Protein AF-A0AAV5SAV6-F1 (afdb_monomer_lite)

InterPro domains:
  IPR006973 Pre-mRNA-splicing factor Cwf15/Cwc15 [PF04889] (4-136)
  IPR006973 Pre-mRNA-splicing factor Cwf15/Cwc15 [PTHR12718] (4-136)

Foldseek 3Di:
DDDDDPPDDDDPDDDDDQPDAPHDDPVPHDPDDDPVNPDDPPDDDDQDPPSDHVVNVVPDPVVVVVVVVVVVVVVVVCVVPVPDDDDDDPDDPPPCPDPDDPPDDDDPPPDPPPVDPPVVVVVVVVVVVVVVVVVD

Organism: NCBI:txid358040

pLDDT: mean 78.61, std 16.63, range [46.56, 96.88]

Radius of gyration: 32.46 Å; chains: 1; bounding box: 74×46×87 Å

Secondary structure (DSSP, 8-state):
-PPPP------SSPPPSSSSTTSS-GGG--S---GGGS----SPPPPPTTS--HHHHHTS-HHHHHHHHHHHHHHHHHHHHTT-------------TT---TT-----------S--HHHHHHHHHHHHHHHHH--

Structure (mmCIF, N/CA/C/O backbone):
data_AF-A0AAV5SAV6-F1
#
_entry.id   AF-A0AAV5SAV6-F1
#
loop_
_atom_site.group_PDB
_atom_site.id
_atom_site.type_symbol
_atom_site.label_atom_id
_atom_site.label_alt_id
_atom_site.label_comp_id
_atom_site.label_asym_id
_atom_site.label_entity_id
_atom_site.label_seq_id
_atom_site.pdbx_PDB_ins_code
_atom_site.Cartn_x
_atom_site.Cartn_y
_atom_site.Cartn_z
_atom_site.occupancy
_atom_site.B_iso_or_equiv
_atom_site.auth_seq_id
_atom_site.auth_comp_id
_atom_site.auth_asym_id
_atom_site.auth_atom_id
_atom_site.pdbx_PDB_model_num
ATOM 1 N N . PHE A 1 1 ? 52.894 18.637 -11.062 1.00 53.47 1 PHE A N 1
ATOM 2 C CA . PHE A 1 1 ? 51.685 18.729 -10.219 1.00 53.47 1 PHE A CA 1
ATOM 3 C C . PHE A 1 1 ? 50.628 17.777 -10.753 1.00 53.47 1 PHE A C 1
ATOM 5 O O . PHE A 1 1 ? 50.166 17.963 -11.873 1.00 53.47 1 PHE A O 1
ATOM 12 N N . GLN A 1 2 ? 50.306 16.720 -10.007 1.00 66.44 2 GLN A N 1
ATOM 13 C CA . GLN A 1 2 ? 49.267 15.761 -10.385 1.00 66.44 2 GLN A CA 1
ATOM 14 C C . GLN A 1 2 ? 47.892 16.401 -10.143 1.00 66.44 2 GLN A C 1
ATOM 16 O O . GLN A 1 2 ? 47.602 16.872 -9.047 1.00 66.44 2 GLN A O 1
ATOM 21 N N . LYS A 1 3 ? 47.080 16.498 -11.196 1.00 73.00 3 LYS A N 1
ATOM 22 C CA . LYS A 1 3 ? 45.763 17.147 -11.179 1.00 73.00 3 LYS A CA 1
ATOM 23 C C . LYS A 1 3 ? 44.781 16.254 -10.402 1.00 73.00 3 LYS A C 1
ATOM 25 O O . LYS A 1 3 ? 44.666 15.075 -10.727 1.00 73.00 3 LYS A O 1
ATOM 30 N N . MET A 1 4 ? 44.095 16.786 -9.386 1.00 82.12 4 MET A N 1
ATOM 31 C CA . MET A 1 4 ? 43.055 16.044 -8.650 1.00 82.12 4 MET A CA 1
ATOM 32 C C . MET A 1 4 ? 41.930 15.599 -9.603 1.00 82.12 4 MET A C 1
ATOM 34 O O . MET A 1 4 ? 41.513 16.369 -10.470 1.00 82.12 4 MET A O 1
ATOM 38 N N . THR A 1 5 ? 41.459 14.353 -9.472 1.00 86.19 5 THR A N 1
ATOM 39 C CA . THR A 1 5 ? 40.448 13.763 -10.369 1.00 86.19 5 THR A CA 1
ATOM 40 C C . THR A 1 5 ? 39.026 14.064 -9.884 1.00 86.19 5 THR A C 1
ATOM 42 O O . THR A 1 5 ? 38.747 14.042 -8.691 1.00 86.19 5 THR A O 1
ATOM 45 N N . THR A 1 6 ? 38.106 14.334 -10.811 1.00 88.38 6 THR A N 1
ATOM 46 C CA . THR A 1 6 ? 36.695 14.687 -10.535 1.00 88.38 6 THR A CA 1
ATOM 47 C C . THR A 1 6 ? 35.729 13.526 -10.808 1.00 88.38 6 THR A C 1
ATOM 49 O O . THR A 1 6 ? 34.545 13.727 -11.083 1.00 88.38 6 THR A O 1
ATOM 52 N N . ALA A 1 7 ? 36.241 12.292 -10.793 1.00 88.50 7 ALA A N 1
ATOM 53 C CA . ALA A 1 7 ? 35.453 11.095 -11.079 1.00 88.50 7 ALA A CA 1
ATOM 54 C C . ALA A 1 7 ? 34.410 10.811 -9.984 1.00 88.50 7 ALA A C 1
ATOM 56 O O . ALA A 1 7 ? 33.289 10.415 -10.297 1.00 88.50 7 ALA A O 1
ATOM 57 N N . HIS A 1 8 ? 34.755 11.074 -8.719 1.00 91.88 8 HIS A N 1
ATOM 58 C CA . HIS A 1 8 ? 33.818 11.009 -7.601 1.00 91.88 8 HIS A CA 1
ATOM 59 C C . HIS A 1 8 ? 32.917 12.242 -7.635 1.00 91.88 8 HIS A C 1
ATOM 61 O O . HIS A 1 8 ? 33.371 13.365 -7.415 1.00 91.88 8 HIS A O 1
ATOM 67 N N . ARG A 1 9 ? 31.641 12.032 -7.951 1.00 92.12 9 ARG A N 1
ATOM 68 C CA . ARG A 1 9 ? 30.629 13.086 -8.045 1.00 92.12 9 ARG A CA 1
ATOM 69 C C . ARG A 1 9 ? 29.339 12.635 -7.351 1.00 92.12 9 ARG A C 1
ATOM 71 O O . ARG A 1 9 ? 29.023 11.447 -7.417 1.00 92.12 9 ARG A O 1
ATOM 78 N N . PRO A 1 10 ? 28.594 13.550 -6.708 1.00 94.50 10 PRO A N 1
ATOM 79 C CA . PRO A 1 10 ? 27.305 13.220 -6.111 1.00 94.50 10 PRO A CA 1
ATOM 80 C C . PRO A 1 10 ? 26.265 12.867 -7.186 1.00 94.50 10 PRO A C 1
ATOM 82 O O . PRO A 1 10 ? 26.331 13.340 -8.326 1.00 94.50 10 PRO A O 1
ATOM 85 N N . THR A 1 11 ? 25.284 12.045 -6.820 1.00 94.50 11 THR A N 1
ATOM 86 C CA . THR A 1 11 ? 24.130 11.710 -7.661 1.00 94.50 11 THR A CA 1
ATOM 87 C C . THR A 1 11 ? 23.006 12.721 -7.423 1.00 94.50 11 THR A C 1
ATOM 89 O O . THR A 1 11 ? 22.314 12.679 -6.415 1.00 94.50 11 THR A O 1
ATOM 92 N N . PHE A 1 12 ? 22.809 13.654 -8.357 1.00 94.88 12 PHE A N 1
ATOM 93 C CA . PHE A 1 12 ? 21.717 14.638 -8.260 1.00 94.88 12 PHE A CA 1
ATOM 94 C C . PHE A 1 12 ? 20.370 14.103 -8.756 1.00 94.88 12 PHE A C 1
ATOM 96 O O . PHE A 1 12 ? 19.324 14.548 -8.300 1.00 94.88 12 PHE A O 1
ATOM 103 N N . ASN A 1 13 ? 20.397 13.143 -9.685 1.00 95.69 13 ASN A N 1
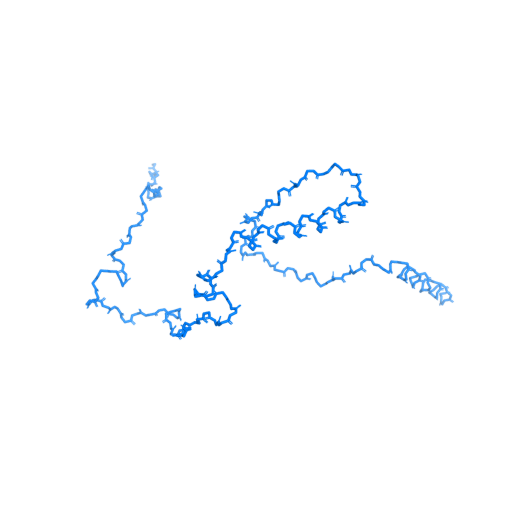ATOM 104 C CA . ASN A 1 13 ? 19.209 12.481 -10.214 1.00 95.69 13 ASN A CA 1
ATOM 105 C C . ASN A 1 13 ? 19.324 10.968 -9.973 1.00 95.69 13 ASN A C 1
ATOM 107 O O . ASN A 1 13 ? 20.364 10.395 -10.318 1.00 95.69 13 ASN A O 1
ATOM 111 N N . PRO A 1 14 ? 18.294 10.310 -9.413 1.00 95.44 14 PRO A N 1
ATOM 112 C CA . PRO A 1 14 ? 18.301 8.864 -9.226 1.00 95.44 14 PRO A CA 1
ATOM 113 C C . PRO A 1 14 ? 18.135 8.128 -10.563 1.00 95.44 14 PRO A C 1
ATOM 115 O O . PRO A 1 14 ? 17.642 8.684 -11.548 1.00 95.44 14 PRO A O 1
ATOM 118 N N . ALA A 1 15 ? 18.510 6.849 -10.591 1.00 93.69 15 ALA A N 1
ATOM 119 C CA . ALA A 1 15 ? 18.206 5.976 -11.719 1.00 93.69 15 ALA A CA 1
ATOM 120 C C . ALA A 1 15 ? 16.685 5.787 -11.860 1.00 93.69 15 ALA A C 1
ATOM 122 O O . ALA A 1 15 ? 15.970 5.649 -10.867 1.00 93.69 15 ALA A O 1
ATOM 123 N N . ARG A 1 16 ? 16.189 5.783 -13.100 1.00 92.88 16 ARG A N 1
ATOM 124 C CA . ARG A 1 16 ? 14.778 5.524 -13.417 1.00 92.88 16 ARG A CA 1
ATOM 125 C C . ARG A 1 16 ? 14.595 4.061 -13.816 1.00 92.88 16 ARG A C 1
ATOM 127 O O . ARG A 1 16 ? 15.401 3.549 -14.587 1.00 92.88 16 ARG A O 1
ATOM 134 N N . GLY A 1 17 ? 13.533 3.427 -13.322 1.00 92.31 17 GLY A N 1
ATOM 135 C CA . GLY A 1 17 ? 13.088 2.117 -13.808 1.00 92.31 17 GLY A CA 1
ATOM 136 C C . GLY A 1 17 ? 12.463 2.207 -15.206 1.00 92.31 17 GLY A C 1
ATOM 137 O O . GLY A 1 17 ? 12.090 3.293 -15.659 1.00 92.31 17 GLY A O 1
ATOM 138 N N . GLY A 1 18 ? 12.349 1.069 -15.885 1.00 88.38 18 GLY A N 1
ATOM 139 C CA . GLY A 1 18 ? 11.729 0.913 -17.206 1.00 88.38 18 GLY A CA 1
ATOM 140 C C . GLY A 1 18 ? 12.657 0.368 -18.299 1.00 88.38 18 GLY A C 1
ATOM 141 O O . GLY A 1 18 ? 12.186 0.086 -19.397 1.00 88.38 18 GLY A O 1
ATOM 142 N N . SER A 1 19 ? 13.956 0.229 -18.026 1.00 84.50 19 SER A N 1
ATOM 143 C CA . SER A 1 19 ? 14.961 -0.281 -18.977 1.00 84.50 19 SER A CA 1
ATOM 144 C C . SER A 1 19 ? 15.735 -1.498 -18.459 1.00 84.50 19 SER A C 1
ATOM 146 O O . SER A 1 19 ? 16.652 -1.979 -19.131 1.00 84.50 19 SER A O 1
ATOM 148 N N . GLY A 1 20 ? 15.398 -1.979 -17.259 1.00 83.50 20 GLY A N 1
ATOM 149 C CA . GLY A 1 20 ? 16.032 -3.121 -16.619 1.00 83.50 20 GLY A CA 1
ATOM 150 C C . GLY A 1 20 ? 15.512 -4.478 -17.097 1.00 83.50 20 GLY A C 1
ATOM 151 O O . GLY A 1 20 ? 14.700 -4.608 -18.013 1.00 83.50 20 GLY A O 1
ATOM 152 N N . ARG A 1 21 ? 16.000 -5.536 -16.441 1.00 77.62 21 ARG A N 1
ATOM 153 C CA . ARG A 1 21 ? 15.507 -6.903 -16.655 1.00 77.62 21 ARG A CA 1
ATOM 154 C C . ARG A 1 21 ? 14.032 -6.977 -16.269 1.00 77.62 21 ARG A C 1
ATOM 156 O O . ARG A 1 21 ? 13.668 -6.483 -15.211 1.00 77.62 21 ARG A O 1
ATOM 163 N N . ALA A 1 22 ? 13.229 -7.635 -17.104 1.00 77.56 22 ALA A N 1
ATOM 164 C CA . ALA A 1 22 ? 11.776 -7.757 -16.941 1.00 77.56 22 ALA A CA 1
ATOM 165 C C . ALA A 1 22 ? 10.995 -6.425 -16.996 1.00 77.56 22 ALA A C 1
ATOM 167 O O . ALA A 1 22 ? 9.811 -6.398 -16.668 1.00 77.56 22 ALA A O 1
ATOM 168 N N . GLU A 1 23 ? 11.619 -5.341 -17.467 1.00 83.44 23 GLU A N 1
ATOM 169 C CA . GLU A 1 23 ? 10.969 -4.049 -17.681 1.00 83.44 23 GLU A CA 1
ATOM 170 C C . GLU A 1 23 ? 10.894 -3.750 -19.190 1.00 83.44 23 GLU A C 1
ATOM 172 O O . GLU A 1 23 ? 11.893 -3.809 -19.906 1.00 83.44 23 GLU A O 1
ATOM 177 N N . GLY A 1 24 ? 9.694 -3.452 -19.696 1.00 80.62 24 GLY A N 1
ATOM 178 C CA . GLY A 1 24 ? 9.466 -3.104 -21.102 1.00 80.62 24 GLY A CA 1
ATOM 179 C C . GLY A 1 24 ? 9.159 -4.304 -22.004 1.00 80.62 24 GLY A C 1
ATOM 180 O O . GLY A 1 24 ? 7.996 -4.662 -22.178 1.00 80.62 24 GLY A O 1
ATOM 181 N N . ASP A 1 25 ? 10.183 -4.887 -22.629 1.00 78.75 25 ASP A N 1
ATOM 182 C CA . ASP A 1 25 ? 10.023 -5.879 -23.702 1.00 78.75 25 ASP A CA 1
ATOM 183 C C . ASP A 1 25 ? 10.099 -7.324 -23.181 1.00 78.75 25 ASP A C 1
ATOM 185 O O . ASP A 1 25 ? 11.179 -7.866 -22.930 1.00 78.75 25 ASP A O 1
ATOM 189 N N . LEU A 1 26 ? 8.935 -7.973 -23.076 1.00 68.88 26 LEU A N 1
ATOM 190 C CA . LEU A 1 26 ? 8.822 -9.393 -22.726 1.00 68.88 26 LEU A CA 1
ATOM 191 C C . LEU A 1 26 ? 9.417 -10.329 -23.794 1.00 68.88 26 LEU A C 1
ATOM 193 O O . LEU A 1 26 ? 9.588 -11.512 -23.526 1.00 68.88 26 LEU A O 1
ATOM 197 N N . SER A 1 27 ? 9.752 -9.846 -24.994 1.00 68.88 27 SER A N 1
ATOM 198 C CA . SER A 1 27 ? 10.357 -10.678 -26.041 1.00 68.88 27 SER A CA 1
ATOM 199 C C . SER A 1 27 ? 11.848 -10.954 -25.811 1.00 68.88 27 SER A C 1
ATOM 201 O O . SER A 1 27 ? 12.401 -11.857 -26.441 1.00 68.88 27 SER A O 1
ATOM 203 N N . LYS A 1 28 ? 12.514 -10.205 -24.922 1.00 72.94 28 LYS A N 1
ATOM 204 C CA . LYS A 1 28 ? 13.946 -10.355 -24.596 1.00 72.94 28 LYS A CA 1
ATOM 205 C C . LYS A 1 28 ? 14.139 -10.938 -23.196 1.00 72.94 28 LYS A C 1
ATOM 207 O O . LYS A 1 28 ? 14.933 -10.438 -22.399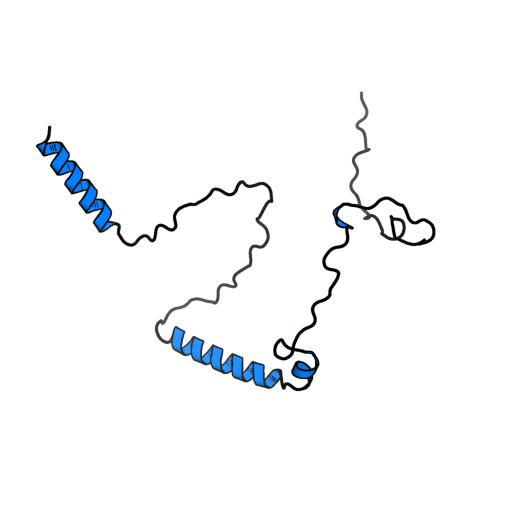 1.00 72.94 28 LYS A O 1
ATOM 212 N N . LEU A 1 29 ? 13.386 -11.989 -22.881 1.00 76.44 29 LEU A N 1
ATOM 213 C CA . LEU A 1 29 ? 13.489 -12.678 -21.597 1.00 76.44 29 LEU A CA 1
ATOM 214 C C . LEU A 1 29 ? 14.852 -13.374 -21.473 1.00 76.44 29 LEU A C 1
ATOM 216 O O . LEU A 1 29 ? 15.207 -14.248 -22.261 1.00 76.44 29 LEU A O 1
ATOM 220 N N . SER A 1 30 ? 15.622 -12.970 -20.464 1.00 82.75 30 SER A N 1
ATOM 221 C CA . SER A 1 30 ? 16.861 -13.644 -20.073 1.00 82.75 30 SER A CA 1
ATOM 222 C C . SER A 1 30 ? 16.548 -14.985 -19.404 1.00 82.75 30 SER A C 1
ATOM 224 O O . SER A 1 30 ? 15.582 -15.092 -18.656 1.00 82.75 30 SER A O 1
ATOM 226 N N . GLN A 1 31 ? 17.402 -15.989 -19.612 1.00 87.75 31 GLN A N 1
ATOM 227 C CA . GLN A 1 31 ? 17.336 -17.273 -18.895 1.00 87.75 31 GLN A CA 1
ATOM 228 C C . GLN A 1 31 ? 17.949 -17.209 -17.485 1.00 87.75 31 GLN A C 1
ATOM 230 O O . GLN A 1 31 ? 17.954 -18.198 -16.760 1.00 87.75 31 GLN A O 1
ATOM 235 N N . GLN A 1 32 ? 18.503 -16.061 -17.092 1.00 90.44 32 GLN A N 1
ATOM 236 C CA . GLN A 1 32 ? 19.118 -15.879 -15.781 1.00 90.44 32 GLN A CA 1
ATOM 237 C C . GLN A 1 32 ? 18.046 -15.639 -14.712 1.00 90.44 32 GLN A C 1
ATOM 239 O O . GLN A 1 32 ? 17.314 -14.654 -14.799 1.00 90.44 32 GLN A O 1
ATOM 244 N N . TYR A 1 33 ? 18.013 -16.488 -13.686 1.00 91.44 33 TYR A N 1
ATOM 245 C CA . TYR A 1 33 ? 17.158 -16.347 -12.505 1.00 91.44 33 TYR A CA 1
ATOM 246 C C . TYR A 1 33 ? 17.996 -16.384 -11.222 1.00 91.44 33 TYR A C 1
ATOM 248 O O . TYR A 1 33 ? 19.053 -17.021 -11.173 1.00 91.44 33 TYR A O 1
ATOM 256 N N . SER A 1 34 ? 17.544 -15.677 -10.187 1.00 94.00 34 SER A N 1
ATOM 257 C CA . SER A 1 34 ? 18.155 -15.709 -8.856 1.00 94.00 34 SER A CA 1
ATOM 258 C C . SER A 1 34 ? 17.626 -16.887 -8.036 1.00 94.00 34 SER A C 1
ATOM 260 O O . SER A 1 34 ? 16.516 -17.367 -8.261 1.00 94.00 34 SER A O 1
ATOM 262 N N . SER A 1 35 ? 18.364 -17.310 -7.007 1.00 95.75 35 SER A N 1
ATOM 263 C CA . SER A 1 35 ? 17.853 -18.271 -6.017 1.00 95.75 35 SER A CA 1
ATOM 264 C C . SER A 1 35 ? 16.581 -17.769 -5.319 1.00 95.75 35 SER A C 1
ATOM 266 O O . SER A 1 35 ? 15.736 -18.575 -4.940 1.00 95.75 35 SER A O 1
ATOM 268 N N . LYS A 1 36 ? 16.415 -16.443 -5.201 1.00 95.31 36 LYS A N 1
ATOM 269 C CA . LYS A 1 36 ? 15.214 -15.798 -4.642 1.00 95.31 36 LYS A CA 1
ATOM 270 C C . LYS A 1 36 ? 13.998 -15.850 -5.573 1.00 95.31 36 LYS A C 1
ATOM 272 O O . LYS A 1 36 ? 12.879 -15.775 -5.080 1.00 95.31 36 LYS A O 1
ATOM 277 N N . ASP A 1 37 ? 14.215 -16.009 -6.879 1.00 92.75 37 ASP A N 1
ATOM 278 C CA . ASP A 1 37 ? 13.139 -16.114 -7.877 1.00 92.75 37 ASP A CA 1
ATOM 279 C C . ASP A 1 37 ? 12.611 -17.551 -7.995 1.00 92.75 37 ASP A C 1
ATOM 281 O O . ASP A 1 37 ? 11.671 -17.825 -8.746 1.00 92.75 37 ASP A O 1
ATOM 285 N N . MET A 1 38 ? 13.212 -18.492 -7.256 1.00 94.56 38 MET A N 1
ATOM 286 C CA . MET A 1 38 ? 12.730 -19.861 -7.211 1.00 94.56 38 MET A CA 1
ATOM 287 C C . MET A 1 38 ? 11.314 -19.906 -6.631 1.00 94.56 38 MET A C 1
ATOM 289 O O . MET A 1 38 ? 10.990 -19.151 -5.711 1.00 94.56 38 MET A O 1
ATOM 293 N N . PRO A 1 39 ? 10.447 -20.803 -7.128 1.00 96.75 39 PRO A N 1
ATOM 294 C CA . PRO A 1 39 ? 9.045 -20.747 -6.760 1.00 96.75 39 PRO A CA 1
ATOM 295 C C . PRO A 1 39 ? 8.812 -20.984 -5.260 1.00 96.75 39 PRO A C 1
ATOM 297 O O . PRO A 1 39 ? 8.987 -22.097 -4.766 1.00 96.75 39 PRO A O 1
ATOM 300 N N . SER A 1 40 ? 8.342 -19.950 -4.562 1.00 96.69 40 SER A N 1
ATOM 301 C CA . SER A 1 40 ? 8.000 -19.968 -3.137 1.00 96.69 40 SER A CA 1
ATOM 302 C C . SER A 1 40 ? 6.646 -19.292 -2.899 1.00 96.69 40 SER A C 1
ATOM 304 O O . SER A 1 40 ? 6.230 -18.447 -3.686 1.00 96.69 40 SER A O 1
ATOM 306 N N . HIS A 1 41 ? 5.928 -19.701 -1.846 1.00 96.56 41 HIS A N 1
ATOM 307 C CA . HIS A 1 41 ? 4.607 -19.169 -1.470 1.00 96.56 41 HIS A CA 1
ATOM 308 C C . HIS A 1 41 ? 3.604 -19.040 -2.635 1.00 96.56 41 HIS A C 1
ATOM 310 O O . HIS A 1 41 ? 2.960 -18.013 -2.825 1.00 96.56 41 HIS A O 1
ATOM 316 N N . LYS A 1 42 ? 3.422 -20.125 -3.396 1.00 96.62 42 LYS A N 1
ATOM 317 C CA . LYS A 1 42 ? 2.516 -20.177 -4.563 1.00 96.62 42 LYS A CA 1
ATOM 318 C C . LYS A 1 42 ? 1.028 -20.016 -4.227 1.00 96.62 42 LYS A C 1
ATOM 320 O O . LYS A 1 42 ? 0.212 -19.857 -5.127 1.00 96.62 42 LYS A O 1
ATOM 325 N N . THR A 1 43 ? 0.662 -20.117 -2.952 1.00 96.88 43 THR A N 1
ATOM 326 C CA . THR A 1 43 ? -0.727 -20.107 -2.486 1.00 96.88 43 THR A CA 1
ATOM 327 C C . THR A 1 43 ? -1.003 -18.855 -1.669 1.00 96.88 43 THR A C 1
ATOM 329 O O . THR A 1 43 ? -0.437 -18.674 -0.588 1.00 96.88 43 THR A O 1
ATOM 332 N N . LEU A 1 44 ? -1.918 -18.017 -2.153 1.00 96.62 44 LEU A N 1
ATOM 333 C CA . LEU A 1 44 ? -2.408 -16.872 -1.395 1.00 96.62 44 LEU A CA 1
ATOM 334 C C . LEU A 1 44 ? -3.391 -17.342 -0.318 1.00 96.62 44 LEU A C 1
ATOM 336 O O . LEU A 1 44 ? -4.328 -18.090 -0.592 1.00 96.62 44 LEU A O 1
ATOM 340 N N . LYS A 1 45 ? -3.177 -16.893 0.920 1.00 96.75 45 LYS A N 1
ATOM 341 C CA . LYS A 1 45 ? -4.108 -17.134 2.025 1.00 96.75 45 LYS A CA 1
ATOM 342 C C . LYS A 1 45 ? -5.220 -16.094 1.978 1.00 96.75 45 LYS A C 1
ATOM 344 O O . LYS A 1 45 ? -4.948 -14.896 1.966 1.00 96.75 45 LYS A O 1
ATOM 349 N N . TYR A 1 46 ? -6.461 -16.557 2.032 1.00 96.12 46 TYR A N 1
ATOM 350 C CA . TYR A 1 46 ? -7.630 -15.692 2.148 1.00 96.12 46 TYR A CA 1
ATOM 351 C C . TYR A 1 46 ? -8.114 -15.640 3.592 1.00 96.12 46 TYR A C 1
ATOM 353 O O . TYR A 1 46 ? -8.025 -16.632 4.325 1.00 96.12 46 TYR A O 1
ATOM 361 N N . ARG A 1 47 ? -8.648 -14.480 3.990 1.00 96.00 47 ARG A N 1
ATOM 362 C CA . ARG A 1 47 ? -9.297 -14.313 5.294 1.00 96.00 47 ARG A CA 1
ATOM 363 C C . ARG A 1 47 ? -10.478 -15.274 5.385 1.00 96.00 47 ARG A C 1
ATOM 365 O O . ARG A 1 47 ? -11.347 -15.253 4.518 1.00 96.00 47 ARG A O 1
ATOM 372 N N .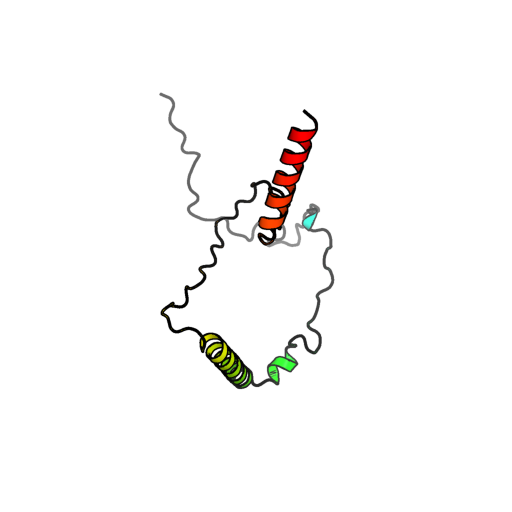 GLN A 1 48 ? -10.493 -16.098 6.425 1.00 95.12 48 GLN A N 1
ATOM 373 C CA . GLN A 1 48 ? -11.628 -16.965 6.740 1.00 95.12 48 GLN A CA 1
ATOM 374 C C . GLN A 1 48 ? -12.687 -16.193 7.524 1.00 95.12 48 GLN A C 1
ATOM 376 O O . GLN A 1 48 ? -12.410 -15.122 8.071 1.00 95.12 48 GLN A O 1
ATOM 381 N N . THR A 1 49 ? -13.893 -16.749 7.608 1.00 94.06 49 THR A N 1
ATOM 382 C CA . THR A 1 49 ? -14.956 -16.203 8.457 1.00 94.06 49 THR A CA 1
ATOM 383 C C . THR A 1 49 ? -14.462 -16.021 9.895 1.00 94.06 49 THR A C 1
ATOM 385 O O . THR A 1 49 ? -13.800 -16.906 10.437 1.00 94.06 49 THR A O 1
ATOM 388 N N . GLY A 1 50 ? -14.738 -14.869 10.502 1.00 92.12 50 GLY A N 1
ATOM 389 C CA . GLY A 1 50 ? -14.242 -14.483 11.827 1.00 92.12 50 GLY A CA 1
ATOM 390 C C . GLY A 1 50 ? -12.858 -13.820 11.835 1.00 92.12 50 GLY A C 1
ATOM 391 O O . GLY A 1 50 ? -12.463 -13.263 12.855 1.00 92.12 50 GLY A O 1
ATOM 392 N N . GLN A 1 51 ? -12.128 -13.798 10.712 1.00 95.12 51 GLN A N 1
ATOM 393 C CA . GLN A 1 51 ? -10.843 -13.083 10.574 1.00 95.12 51 GLN A CA 1
ATOM 394 C C . GLN A 1 51 ? -11.005 -11.657 10.016 1.00 95.12 51 GLN A C 1
ATOM 396 O O . GLN A 1 51 ? -10.036 -11.053 9.532 1.00 95.12 51 GLN A O 1
ATOM 401 N N . GLY A 1 52 ? -12.233 -11.129 10.034 1.00 91.94 52 GLY A N 1
ATOM 402 C CA . GLY A 1 52 ? -12.568 -9.835 9.449 1.00 91.94 52 GLY A CA 1
ATOM 403 C C . GLY A 1 52 ? -12.624 -9.909 7.929 1.00 91.94 52 GLY A C 1
ATOM 404 O O . GLY A 1 52 ? -11.901 -9.188 7.239 1.00 91.94 52 GLY A O 1
ATOM 405 N N . THR A 1 53 ? -13.458 -10.806 7.401 1.00 95.31 53 THR A N 1
ATOM 406 C CA . THR A 1 53 ? -13.734 -10.843 5.958 1.00 95.31 53 THR A CA 1
ATOM 407 C C . THR A 1 53 ? -14.391 -9.535 5.508 1.00 95.31 53 THR A C 1
ATOM 409 O O . THR A 1 53 ? -15.013 -8.824 6.302 1.00 95.31 53 THR A O 1
ATOM 412 N N . GLY A 1 54 ? -14.264 -9.198 4.220 1.00 94.06 54 GLY A N 1
ATOM 413 C CA . GLY A 1 54 ? -14.867 -7.977 3.675 1.00 94.06 54 GLY A CA 1
ATOM 414 C C . G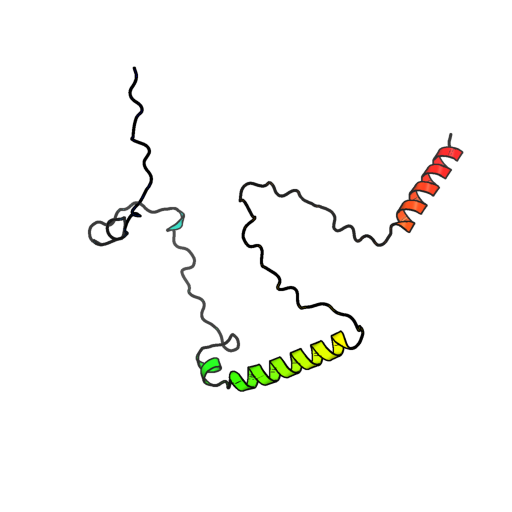LY A 1 54 ? -16.378 -7.906 3.922 1.00 94.06 54 GLY A C 1
ATOM 415 O O . GLY A 1 54 ? -16.901 -6.843 4.244 1.00 94.06 54 GLY A O 1
ATOM 416 N N . ASP A 1 55 ? -17.070 -9.042 3.867 1.00 92.00 55 ASP A N 1
ATOM 417 C CA . ASP A 1 55 ? -18.521 -9.108 4.062 1.00 92.00 55 ASP A CA 1
ATOM 418 C C . ASP A 1 55 ? -18.941 -8.995 5.533 1.00 92.00 55 ASP A C 1
ATOM 420 O O . ASP A 1 55 ? -20.014 -8.480 5.843 1.00 92.00 55 ASP A O 1
ATOM 424 N N . GLU A 1 56 ? -18.104 -9.438 6.471 1.00 92.69 56 GLU A N 1
ATOM 425 C CA . GLU A 1 56 ? -18.303 -9.161 7.899 1.00 92.69 56 GLU A CA 1
ATOM 426 C C . GLU A 1 56 ? -18.076 -7.689 8.224 1.00 92.69 56 GLU A C 1
ATOM 428 O O . GLU A 1 56 ? -18.799 -7.127 9.038 1.00 92.69 56 GLU A O 1
ATOM 433 N N . LEU A 1 57 ? -17.078 -7.056 7.609 1.00 91.56 57 LEU A N 1
ATOM 434 C CA . LEU A 1 57 ? -16.814 -5.630 7.804 1.00 91.56 57 LEU A CA 1
ATOM 435 C C . LEU A 1 57 ? -17.944 -4.767 7.237 1.00 91.56 57 LEU A C 1
ATOM 437 O O . LEU A 1 57 ? -18.378 -3.834 7.901 1.00 91.56 57 LEU A O 1
ATOM 441 N N . ARG A 1 58 ? -18.470 -5.112 6.056 1.00 93.25 58 ARG A N 1
ATOM 442 C CA . ARG A 1 58 ? -19.594 -4.398 5.422 1.00 93.25 58 ARG A CA 1
ATOM 443 C C . ARG A 1 58 ? -20.879 -4.417 6.246 1.00 93.25 58 ARG A C 1
ATOM 445 O O . ARG A 1 58 ? -21.668 -3.488 6.145 1.00 93.25 58 ARG A O 1
ATOM 452 N N . ARG A 1 59 ? -21.105 -5.479 7.022 1.00 92.88 59 ARG A N 1
ATOM 453 C CA . ARG A 1 59 ? -22.309 -5.648 7.852 1.00 92.88 59 ARG A CA 1
ATOM 454 C C . ARG A 1 59 ? -22.186 -5.029 9.247 1.00 92.88 59 ARG A C 1
ATOM 456 O O . ARG A 1 59 ? -23.176 -5.015 9.969 1.00 92.88 59 ARG A O 1
ATOM 463 N N . ARG A 1 60 ? -20.994 -4.576 9.654 1.00 92.31 60 ARG A N 1
ATOM 464 C CA . ARG A 1 60 ? -20.730 -4.078 11.011 1.00 92.31 60 ARG A CA 1
ATOM 465 C C . ARG A 1 60 ? -20.766 -2.557 11.092 1.00 92.31 60 ARG A C 1
ATOM 467 O O . ARG A 1 60 ? -20.122 -1.868 10.307 1.00 92.31 60 ARG A O 1
ATOM 474 N N . ASP A 1 61 ? -21.403 -2.053 12.145 1.00 93.94 61 ASP A N 1
ATOM 475 C CA . ASP A 1 61 ? -21.380 -0.636 12.512 1.00 93.94 61 ASP A CA 1
ATOM 476 C C . ASP A 1 61 ? -20.105 -0.298 13.297 1.00 93.94 61 ASP A C 1
ATOM 478 O O . ASP A 1 61 ? -20.091 -0.227 14.529 1.00 93.94 61 ASP A O 1
ATOM 482 N N . LEU A 1 62 ? -19.010 -0.073 12.567 1.00 95.19 62 LEU A N 1
ATOM 483 C CA . LEU A 1 62 ? -17.677 0.135 13.149 1.00 95.19 62 LEU A CA 1
ATOM 484 C C . LEU A 1 62 ? -17.609 1.324 14.118 1.00 95.19 62 LEU A C 1
ATOM 486 O O . LEU A 1 62 ? -16.868 1.272 15.095 1.00 95.19 62 LEU A O 1
ATOM 490 N N . ARG A 1 63 ? -18.387 2.387 13.869 1.00 95.00 63 ARG A N 1
ATOM 491 C CA . ARG A 1 63 ? -18.405 3.585 14.723 1.00 95.00 63 ARG A CA 1
ATOM 492 C C . ARG A 1 63 ? -18.924 3.270 16.125 1.00 95.00 63 ARG A C 1
ATOM 494 O O . ARG A 1 63 ? -18.313 3.678 17.103 1.00 95.00 63 ARG A O 1
ATOM 501 N N . ARG A 1 64 ? -20.032 2.532 16.206 1.00 95.94 64 ARG A N 1
ATOM 502 C CA . ARG A 1 64 ? -20.646 2.155 17.480 1.00 95.94 64 ARG A CA 1
ATOM 503 C C . ARG A 1 64 ? -19.769 1.162 18.237 1.00 95.94 64 ARG A C 1
ATOM 505 O O . ARG A 1 64 ? -19.527 1.346 19.421 1.00 95.94 64 ARG A O 1
ATOM 512 N N . GLU A 1 65 ? -19.251 0.149 17.539 1.00 94.06 65 GLU A N 1
ATOM 513 C CA . GLU A 1 65 ? -18.346 -0.840 18.138 1.00 94.06 65 GLU A CA 1
ATOM 514 C C . GLU A 1 65 ? -17.089 -0.173 18.727 1.00 94.06 65 GLU A C 1
ATOM 516 O O . GLU A 1 65 ? -16.631 -0.553 19.806 1.00 94.06 65 GLU A O 1
ATOM 521 N N . LEU A 1 66 ? -16.544 0.830 18.031 1.00 95.62 66 LEU A N 1
ATOM 522 C CA . LEU A 1 66 ? -15.412 1.624 18.503 1.00 95.62 66 LEU A CA 1
ATOM 523 C C . LEU A 1 66 ? -15.777 2.414 19.761 1.00 95.62 66 LEU A C 1
ATOM 525 O O . LEU A 1 66 ? -15.056 2.312 20.748 1.00 95.62 66 LEU A O 1
ATOM 529 N N . GLU A 1 67 ? -16.887 3.150 19.753 1.00 96.19 67 GLU A N 1
ATOM 530 C CA . GLU A 1 67 ? -17.308 3.971 20.895 1.00 96.19 67 GLU A CA 1
ATOM 531 C C . GLU A 1 67 ? -17.565 3.121 22.151 1.00 96.19 67 GLU A C 1
ATOM 533 O O . GLU A 1 67 ? -17.085 3.451 23.239 1.00 96.19 67 GLU A O 1
ATOM 538 N N . ASP A 1 68 ? -18.230 1.972 21.997 1.00 95.19 68 ASP A N 1
ATOM 539 C CA . ASP A 1 68 ? -18.458 1.024 23.091 1.00 95.19 68 ASP A CA 1
ATOM 540 C C . ASP A 1 68 ? -17.125 0.476 23.637 1.00 95.19 68 ASP A C 1
ATOM 542 O O . ASP A 1 68 ? -16.903 0.437 24.853 1.00 95.19 68 ASP A O 1
ATOM 546 N N . LYS A 1 69 ? -16.190 0.096 22.754 1.00 96.06 69 LYS A N 1
ATOM 547 C CA . LYS A 1 69 ? -14.854 -0.370 23.161 1.00 96.06 69 LYS A CA 1
ATOM 548 C C . LYS A 1 69 ? -14.070 0.721 23.879 1.00 96.06 69 LYS A C 1
ATOM 550 O O . LYS A 1 69 ? -13.521 0.450 24.947 1.00 96.06 69 LYS A O 1
ATOM 555 N N . GLU A 1 70 ? -14.050 1.938 23.350 1.00 95.12 70 GLU A N 1
ATOM 556 C CA . GLU A 1 70 ? -13.379 3.079 23.973 1.00 95.12 70 GLU A CA 1
ATOM 557 C C . GLU A 1 70 ? -13.954 3.388 25.353 1.00 95.12 70 GLU A C 1
ATOM 559 O O . GLU A 1 70 ? -13.185 3.593 26.294 1.00 95.12 70 GLU A O 1
ATOM 564 N N . ARG A 1 71 ? -15.281 3.335 25.515 1.00 94.06 71 ARG A N 1
ATOM 565 C CA . ARG A 1 71 ? -15.927 3.500 26.821 1.00 94.06 71 ARG A CA 1
ATOM 566 C C . ARG A 1 71 ? -15.452 2.440 27.814 1.00 94.06 71 ARG A C 1
ATOM 568 O O . ARG A 1 71 ? -14.991 2.791 28.895 1.00 94.06 71 ARG A O 1
ATOM 575 N N . THR A 1 72 ? -15.452 1.159 27.431 1.00 93.06 72 THR A N 1
ATOM 576 C CA . THR A 1 72 ? -14.979 0.086 28.330 1.00 93.06 72 THR A CA 1
ATOM 577 C C . THR A 1 72 ? -13.490 0.196 28.670 1.00 93.06 72 THR A C 1
ATOM 579 O O . THR A 1 72 ? -13.096 -0.092 29.800 1.00 93.06 72 THR A O 1
ATOM 582 N N . VAL A 1 73 ? -12.644 0.612 27.721 1.00 94.12 73 VAL A N 1
ATOM 583 C CA . VAL A 1 73 ? -11.209 0.833 27.958 1.00 94.12 73 VAL A CA 1
ATOM 584 C C . VAL A 1 73 ? -11.001 2.028 28.884 1.00 94.12 73 VAL A C 1
ATOM 586 O O . VAL A 1 73 ? -10.182 1.950 29.799 1.00 94.12 73 VAL A O 1
ATOM 589 N N . ARG A 1 74 ? -11.764 3.109 28.695 1.00 92.00 74 ARG A N 1
ATOM 590 C CA . ARG A 1 74 ? -11.723 4.298 29.549 1.00 92.00 74 ARG A CA 1
ATOM 591 C C . ARG A 1 74 ? -12.159 3.982 30.976 1.00 92.00 74 ARG A C 1
ATOM 593 O O . ARG A 1 74 ? -11.450 4.374 31.897 1.00 92.00 74 ARG A O 1
ATOM 600 N N . ASP A 1 75 ? -13.239 3.226 31.145 1.00 89.12 75 ASP A N 1
ATOM 601 C CA . ASP A 1 75 ? -13.738 2.807 32.460 1.00 89.12 75 ASP A CA 1
ATOM 602 C C . ASP A 1 75 ? -12.723 1.895 33.172 1.00 89.12 75 ASP A C 1
ATOM 604 O O . ASP A 1 75 ? -12.411 2.091 34.349 1.00 89.12 75 ASP A O 1
ATOM 608 N N . LYS A 1 76 ? -12.122 0.938 32.447 1.00 89.69 76 LYS A N 1
ATOM 609 C CA . LYS A 1 76 ? -11.022 0.103 32.969 1.00 89.69 76 LYS A CA 1
ATOM 610 C C . LYS A 1 76 ? -9.809 0.940 33.364 1.00 89.69 76 LYS A C 1
ATOM 612 O O . LYS A 1 76 ? -9.207 0.674 34.402 1.00 89.69 76 LYS A O 1
ATOM 617 N N . LYS A 1 77 ? -9.455 1.945 32.561 1.00 87.25 77 LYS A N 1
ATOM 618 C CA . LYS A 1 77 ? -8.351 2.859 32.855 1.00 87.25 77 LYS A CA 1
ATOM 619 C C . LYS A 1 77 ?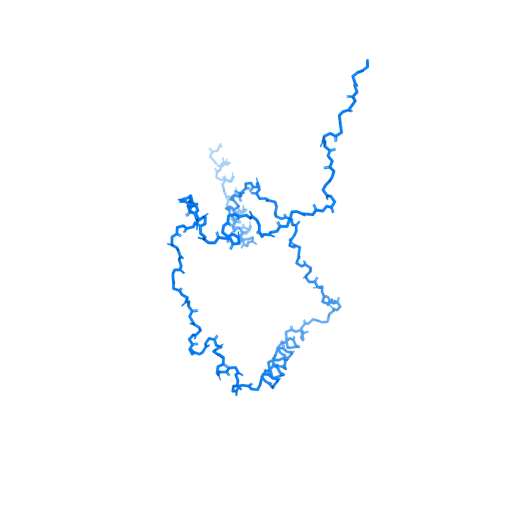 -8.635 3.678 34.114 1.00 87.25 77 LYS A C 1
ATOM 621 O O . LYS A 1 77 ? -7.807 3.674 35.012 1.00 87.25 77 LYS A O 1
ATOM 626 N N . SER A 1 78 ? -9.817 4.283 34.246 1.00 77.00 78 SER A N 1
ATOM 627 C CA . SER A 1 78 ? -10.181 5.033 35.458 1.00 77.00 78 SER A CA 1
ATOM 628 C C . SER A 1 78 ? -10.231 4.161 36.711 1.00 77.00 78 SER A C 1
ATOM 630 O O . SER A 1 78 ? -9.882 4.633 37.786 1.00 77.00 78 SER A O 1
ATOM 632 N N . ASN A 1 79 ? -10.617 2.888 36.586 1.00 70.06 79 ASN A N 1
ATOM 633 C CA . ASN A 1 79 ? -10.640 1.961 37.719 1.00 70.06 79 ASN A CA 1
ATOM 634 C C . ASN A 1 79 ? -9.226 1.484 38.111 1.00 70.06 79 ASN A C 1
ATOM 636 O O . ASN A 1 79 ? -8.981 1.156 39.266 1.00 70.06 79 ASN A O 1
ATOM 640 N N . LYS A 1 80 ? -8.282 1.477 37.159 1.00 67.19 80 LYS A N 1
ATOM 641 C CA . LYS A 1 80 ? -6.863 1.169 37.394 1.00 67.19 80 LYS A CA 1
ATOM 642 C C . LYS A 1 80 ? -6.082 2.380 37.930 1.00 67.19 80 LYS A C 1
ATOM 644 O O . LYS A 1 80 ? -5.188 2.205 38.749 1.00 67.19 80 LYS A O 1
ATOM 649 N N . ASP A 1 81 ? -6.464 3.590 37.522 1.00 60.94 81 ASP A N 1
ATOM 650 C CA . ASP A 1 81 ? -5.884 4.866 37.972 1.00 60.94 81 ASP A CA 1
ATOM 651 C C . ASP A 1 81 ? -6.554 5.425 39.252 1.00 60.94 81 ASP A C 1
ATOM 653 O O . ASP A 1 81 ? -6.075 6.396 39.835 1.00 60.94 81 ASP A O 1
ATOM 657 N N . GLY A 1 82 ? -7.624 4.792 39.752 1.00 56.09 82 GLY A N 1
ATOM 658 C CA . GLY A 1 82 ? -8.322 5.164 40.995 1.00 56.09 82 GLY A CA 1
ATOM 659 C C . GLY A 1 82 ? -7.532 4.923 42.292 1.00 56.09 82 GLY A C 1
ATOM 660 O O . GLY A 1 82 ? -8.053 5.174 43.375 1.00 56.09 82 GLY A O 1
ATOM 661 N N . GLY A 1 83 ? -6.286 4.446 42.188 1.00 55.03 83 GLY A N 1
ATOM 662 C CA . GLY A 1 83 ? -5.393 4.141 43.308 1.00 55.03 83 GLY A CA 1
ATOM 663 C C . GLY A 1 83 ? -4.089 4.943 43.354 1.00 55.03 83 GLY A C 1
ATOM 664 O O . GLY A 1 83 ? -3.195 4.564 44.104 1.00 55.03 83 GLY A O 1
ATOM 665 N N . SER A 1 84 ? -3.918 6.020 42.579 1.00 46.56 84 SER A N 1
ATOM 666 C CA . SER A 1 84 ? -2.766 6.911 42.781 1.00 46.56 84 SER A CA 1
ATOM 667 C C . SER A 1 84 ? -3.003 8.307 42.215 1.00 46.56 84 SER A C 1
ATOM 669 O O . SER A 1 84 ? -2.904 8.569 41.018 1.00 46.56 84 SER A O 1
ATOM 671 N N . SER A 1 85 ? -3.263 9.247 43.117 1.00 53.66 85 SER A N 1
ATOM 672 C CA . SER A 1 85 ? -2.985 10.654 42.880 1.00 53.66 85 SER A CA 1
ATOM 673 C C . SER A 1 85 ? -1.481 10.842 42.638 1.00 53.66 85 SER A C 1
ATOM 675 O O . SER A 1 85 ? -0.701 10.777 43.583 1.00 53.66 85 SER A O 1
ATOM 677 N N . SER A 1 86 ? -1.057 11.091 41.399 1.00 49.28 86 SER A N 1
ATOM 678 C CA . SER A 1 86 ? -0.059 12.127 41.068 1.00 49.28 86 SER A CA 1
ATOM 679 C C . SER A 1 86 ? 0.367 12.078 39.594 1.00 49.28 86 SER A C 1
ATOM 681 O O . SER A 1 86 ? 1.029 11.164 39.117 1.00 49.28 86 SER A O 1
ATOM 683 N N . SER A 1 87 ? 0.021 13.146 38.878 1.00 55.50 87 SER A N 1
ATOM 684 C CA . SER A 1 87 ? 0.962 13.904 38.048 1.00 55.50 87 SER A CA 1
ATOM 685 C C . SER A 1 87 ? 1.944 13.136 37.149 1.00 55.50 87 SER A C 1
ATOM 687 O O . SER A 1 87 ? 3.144 13.385 37.237 1.00 55.50 87 SER A O 1
ATOM 689 N N . LYS A 1 88 ? 1.495 12.298 36.207 1.00 53.66 88 LYS A N 1
ATOM 690 C CA . LYS A 1 88 ? 2.343 11.938 35.053 1.00 53.66 88 LYS A CA 1
ATOM 691 C C . LYS A 1 88 ? 1.562 12.015 33.744 1.00 53.66 88 LYS A C 1
ATOM 693 O O . LYS A 1 88 ? 0.650 11.243 33.473 1.00 53.66 88 LYS A O 1
ATOM 698 N N . ARG A 1 89 ? 1.936 13.020 32.947 1.00 53.16 89 ARG A N 1
ATOM 699 C CA . ARG A 1 89 ? 1.559 13.218 31.540 1.00 53.16 89 ARG A CA 1
ATOM 700 C C . ARG A 1 89 ? 1.801 11.902 30.780 1.00 53.16 89 ARG A C 1
ATOM 702 O O . ARG A 1 89 ? 2.794 11.242 31.091 1.00 53.16 89 ARG A O 1
ATOM 709 N N . PRO A 1 90 ? 0.975 11.516 29.791 1.00 51.62 90 PRO A N 1
ATOM 710 C CA . PRO A 1 90 ? 1.289 10.352 28.976 1.00 51.62 90 PRO A CA 1
ATOM 711 C C . PRO A 1 90 ? 2.573 10.660 28.197 1.00 51.62 90 PRO A C 1
ATOM 713 O O . PRO A 1 90 ? 2.581 11.520 27.316 1.00 51.62 90 PRO A O 1
ATOM 716 N N . ARG A 1 91 ? 3.678 10.013 28.580 1.00 50.41 91 ARG A N 1
ATOM 717 C CA . ARG A 1 91 ? 4.908 9.990 27.793 1.00 50.41 91 ARG A CA 1
ATOM 718 C C . ARG A 1 91 ? 4.560 9.217 26.528 1.00 50.41 91 ARG A C 1
ATOM 720 O O . ARG A 1 91 ? 4.290 8.025 26.588 1.00 50.41 91 ARG A O 1
ATOM 727 N N . MET A 1 92 ? 4.452 9.945 25.425 1.00 49.66 92 MET A N 1
ATOM 728 C CA . MET A 1 92 ? 4.419 9.391 24.081 1.00 49.66 92 MET A CA 1
ATOM 729 C C . MET A 1 92 ? 5.655 8.492 23.968 1.00 49.66 92 MET A C 1
ATOM 731 O O . MET A 1 92 ? 6.774 8.991 24.067 1.00 49.66 92 MET A O 1
ATOM 735 N N . GLU A 1 93 ? 5.454 7.176 23.906 1.00 52.28 93 GLU A N 1
ATOM 736 C CA . GLU A 1 93 ? 6.505 6.229 23.540 1.00 52.28 93 GLU A CA 1
ATOM 737 C C . GLU A 1 93 ? 6.856 6.522 22.083 1.00 52.28 93 GLU A C 1
ATOM 739 O O . GLU A 1 93 ? 6.193 6.097 21.138 1.00 52.28 93 GLU A O 1
ATOM 744 N N . GLU A 1 94 ? 7.851 7.385 21.933 1.00 49.44 94 GLU A N 1
ATOM 745 C CA . GLU A 1 94 ? 8.650 7.545 20.738 1.00 49.44 94 GLU A CA 1
ATOM 746 C C . GLU A 1 94 ? 9.300 6.189 20.467 1.00 49.44 94 GLU A C 1
ATOM 748 O O . GLU A 1 94 ? 10.192 5.742 21.182 1.00 49.44 94 GLU A O 1
ATOM 753 N N . ILE A 1 95 ? 8.747 5.476 19.490 1.00 51.66 95 ILE A N 1
ATOM 754 C CA . ILE A 1 95 ? 9.326 4.251 18.959 1.00 51.66 95 ILE A CA 1
ATOM 755 C C . ILE A 1 95 ? 10.644 4.672 18.301 1.00 51.66 95 ILE A C 1
ATOM 757 O O . ILE A 1 95 ? 10.645 5.155 17.168 1.00 51.66 95 ILE A O 1
ATOM 761 N N . GLU A 1 96 ? 11.757 4.523 19.018 1.00 50.53 96 GLU A N 1
ATOM 762 C CA . GLU A 1 96 ? 13.116 4.674 18.491 1.00 50.53 96 GLU A CA 1
ATOM 763 C C . GLU A 1 96 ? 13.408 3.521 17.513 1.00 50.53 96 GLU A C 1
ATOM 765 O O . GLU A 1 96 ? 14.110 2.558 17.804 1.00 50.53 96 GLU A O 1
ATOM 770 N N . ALA A 1 97 ? 12.823 3.596 16.319 1.00 55.00 97 ALA A N 1
ATOM 771 C CA . ALA A 1 97 ? 13.011 2.644 15.226 1.00 55.00 97 ALA A CA 1
ATOM 772 C C . ALA A 1 97 ? 14.299 2.909 14.416 1.00 55.00 97 ALA A C 1
ATOM 774 O O . ALA A 1 97 ? 14.321 2.675 13.208 1.00 55.00 97 ALA A O 1
ATOM 775 N N . SER A 1 98 ? 15.360 3.441 15.031 1.00 58.25 98 SER A N 1
ATOM 776 C CA . SER A 1 98 ? 16.518 3.953 14.278 1.00 58.25 98 SER A CA 1
ATOM 777 C C . SER A 1 98 ? 17.896 3.676 14.888 1.00 58.25 98 SER A C 1
ATOM 779 O O . SER A 1 98 ? 18.838 4.385 14.547 1.00 58.25 98 SER A O 1
ATOM 781 N N . ALA A 1 99 ? 18.047 2.660 15.745 1.00 57.66 99 ALA A N 1
ATOM 782 C CA . ALA A 1 99 ? 19.354 2.302 16.316 1.00 57.66 99 ALA A CA 1
ATOM 783 C C . ALA A 1 99 ? 19.687 0.797 16.292 1.00 57.66 99 ALA A C 1
ATOM 785 O O . ALA A 1 99 ? 20.442 0.332 17.134 1.00 57.66 99 ALA A O 1
ATOM 786 N N . ILE A 1 100 ? 19.157 0.028 15.336 1.00 57.19 100 ILE A N 1
ATOM 787 C CA . ILE A 1 100 ? 19.581 -1.369 15.140 1.00 57.19 100 ILE A CA 1
ATOM 788 C C . ILE A 1 100 ? 20.411 -1.431 13.854 1.00 57.19 100 ILE A C 1
ATOM 790 O O . ILE A 1 100 ? 19.861 -1.514 12.755 1.00 57.19 100 ILE A O 1
ATOM 794 N N . ASP A 1 101 ? 21.730 -1.309 14.012 1.00 57.69 101 ASP A N 1
ATOM 795 C CA . ASP A 1 101 ? 22.729 -1.641 12.992 1.00 57.69 101 ASP A CA 1
ATOM 796 C C . ASP A 1 101 ? 22.925 -3.169 12.943 1.00 57.69 101 ASP A C 1
ATOM 798 O O . ASP A 1 101 ? 22.788 -3.858 13.952 1.00 57.69 101 ASP A O 1
ATOM 802 N N . ALA A 1 102 ? 23.176 -3.714 11.755 1.00 62.94 102 ALA A N 1
ATOM 803 C CA . ALA A 1 102 ? 22.962 -5.128 11.432 1.00 62.94 102 ALA A CA 1
ATOM 804 C C . ALA A 1 102 ? 24.164 -6.061 11.692 1.00 62.94 102 ALA A C 1
ATOM 806 O O . ALA A 1 102 ? 24.067 -7.244 11.367 1.00 62.94 102 ALA A O 1
ATOM 807 N N . ASP A 1 103 ? 25.251 -5.564 12.293 1.00 68.19 103 ASP A N 1
ATOM 808 C CA . ASP A 1 103 ? 26.500 -6.321 12.496 1.00 68.19 103 ASP A CA 1
ATOM 809 C C . ASP A 1 103 ? 26.925 -6.462 13.980 1.00 68.19 103 ASP A C 1
ATOM 811 O O . ASP A 1 103 ? 28.050 -6.875 14.268 1.00 68.19 103 ASP A O 1
ATOM 815 N N . GLU A 1 104 ? 26.052 -6.160 14.947 1.00 70.50 104 GLU A N 1
ATOM 816 C CA . GLU A 1 104 ? 26.347 -6.390 16.371 1.00 70.50 104 GLU A CA 1
ATOM 817 C C . GLU A 1 104 ? 26.139 -7.877 16.742 1.00 70.50 104 GLU A C 1
ATOM 819 O O . GLU A 1 104 ? 25.053 -8.422 16.504 1.00 70.50 104 GLU A O 1
ATOM 824 N N . PRO A 1 105 ? 27.150 -8.581 17.297 1.00 67.88 105 PRO A N 1
ATOM 825 C CA . PRO A 1 105 ? 26.960 -9.946 17.765 1.00 67.88 105 PRO A CA 1
ATOM 826 C C . PRO A 1 105 ? 25.966 -9.952 18.929 1.00 67.88 105 PRO A C 1
ATOM 828 O O . PRO A 1 105 ? 26.126 -9.229 19.907 1.00 67.88 105 PRO A O 1
ATOM 831 N N . TYR A 1 106 ? 24.948 -10.805 18.823 1.00 63.69 106 TYR A N 1
ATOM 832 C CA . TYR A 1 106 ? 24.072 -11.155 19.935 1.00 63.69 106 TYR A CA 1
ATOM 833 C C . TYR A 1 106 ? 24.925 -11.743 21.070 1.00 63.69 106 TYR A C 1
ATOM 835 O O . TYR A 1 106 ? 25.367 -12.888 20.983 1.00 63.69 106 TYR A O 1
ATOM 843 N N . GLU A 1 107 ? 25.180 -10.954 22.113 1.00 59.31 107 GLU A N 1
ATOM 844 C CA . GLU A 1 107 ? 25.591 -11.486 23.410 1.00 59.31 107 GLU A CA 1
ATOM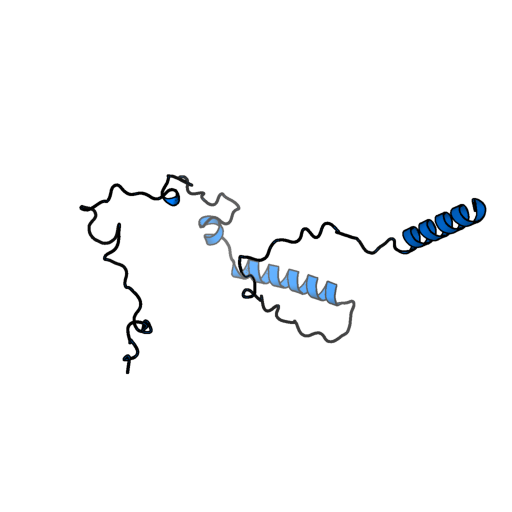 845 C C . GLU A 1 107 ? 24.399 -12.265 23.974 1.00 59.31 107 GLU A C 1
ATOM 847 O O . GLU A 1 107 ? 23.307 -11.726 24.192 1.00 59.31 107 GLU A O 1
ATOM 852 N N . GLU A 1 108 ? 24.602 -13.564 24.172 1.00 56.72 108 GLU A N 1
ATOM 853 C CA . GLU A 1 108 ? 23.688 -14.428 24.899 1.00 56.72 108 GLU A CA 1
ATOM 854 C C . GLU A 1 108 ? 23.651 -13.944 26.352 1.00 56.72 108 GLU A C 1
ATOM 856 O O . GLU A 1 108 ? 24.428 -14.391 27.190 1.00 56.72 108 GLU A O 1
ATOM 861 N N . ASN A 1 109 ? 22.745 -13.016 26.679 1.00 51.69 109 ASN A N 1
ATOM 862 C CA . ASN A 1 109 ? 22.402 -12.768 28.075 1.00 51.69 109 ASN A CA 1
ATOM 863 C C . ASN A 1 109 ? 21.551 -13.946 28.577 1.00 51.69 109 ASN A C 1
ATOM 865 O O . ASN A 1 109 ? 20.323 -13.872 28.687 1.00 51.69 109 ASN A O 1
ATOM 869 N N . SER A 1 110 ? 22.223 -15.073 28.812 1.00 58.22 110 SER A N 1
ATOM 870 C CA . SER A 1 110 ? 21.731 -16.167 29.631 1.00 58.22 110 SER A CA 1
ATOM 871 C C . SER A 1 110 ? 21.636 -15.662 31.069 1.00 58.22 110 SER A C 1
ATOM 873 O O . SER A 1 110 ? 22.633 -15.604 31.784 1.00 58.22 110 SER A O 1
ATOM 875 N N . GLY A 1 111 ? 20.443 -15.271 31.492 1.00 48.91 111 GLY A N 1
ATOM 876 C CA . GLY A 1 111 ? 20.252 -14.827 32.866 1.00 48.91 111 GLY A CA 1
ATOM 877 C C . GLY A 1 111 ? 19.011 -13.982 33.020 1.00 48.91 111 GLY A C 1
ATOM 878 O O . GLY A 1 111 ? 19.088 -12.784 33.256 1.00 48.91 111 GLY A O 1
ATOM 879 N N . SER A 1 112 ? 17.846 -14.615 32.918 1.00 50.09 112 SER A N 1
ATOM 880 C CA . SER A 1 112 ? 16.688 -14.125 33.659 1.00 50.09 112 SER A CA 1
ATOM 881 C C . SER A 1 112 ? 16.951 -14.404 35.144 1.00 50.09 112 SER A C 1
ATOM 883 O O . SER A 1 112 ? 16.338 -15.314 35.700 1.00 50.09 112 SER A O 1
ATOM 885 N N . ASP A 1 113 ? 17.881 -13.673 35.764 1.00 53.34 113 ASP A N 1
ATOM 886 C CA . ASP A 1 113 ? 17.961 -13.608 37.219 1.00 53.34 113 ASP A CA 1
ATOM 887 C C . ASP A 1 113 ? 16.786 -12.751 37.675 1.00 53.34 113 ASP A C 1
ATOM 889 O O . ASP A 1 113 ? 16.725 -11.532 37.529 1.00 53.34 113 ASP A O 1
ATOM 893 N N . SER A 1 114 ? 15.758 -13.459 38.116 1.00 52.31 114 SER A N 1
ATOM 894 C CA . SER A 1 114 ? 14.710 -12.892 38.932 1.00 52.31 114 SER A CA 1
ATOM 895 C C . SER A 1 114 ? 15.372 -12.509 40.258 1.00 52.31 114 SER A C 1
ATOM 897 O O . SER A 1 114 ? 15.571 -13.391 41.085 1.00 52.31 114 SER A O 1
ATOM 899 N N . ASP A 1 115 ? 15.726 -11.231 40.438 1.00 59.25 115 ASP A N 1
ATOM 900 C CA . ASP A 1 115 ? 16.295 -10.630 41.663 1.00 59.25 115 ASP A CA 1
ATOM 901 C C . ASP A 1 115 ? 15.339 -10.746 42.869 1.00 59.25 115 ASP A C 1
ATOM 903 O O . ASP A 1 115 ? 14.779 -9.765 43.363 1.00 59.25 115 ASP A O 1
ATOM 907 N N . SER A 1 116 ? 15.076 -11.968 43.324 1.00 56.78 116 SER A N 1
ATOM 908 C CA . SER A 1 116 ? 14.120 -12.234 44.392 1.00 56.78 116 SER A CA 1
ATOM 909 C C . SER A 1 116 ? 14.533 -13.379 45.316 1.00 56.78 116 SER A C 1
ATOM 911 O O . SER A 1 116 ? 13.630 -13.969 45.884 1.00 56.78 116 SER A O 1
ATOM 913 N N . ASP A 1 117 ? 15.833 -13.659 45.509 1.00 57.41 117 ASP A N 1
ATOM 914 C CA . ASP A 1 117 ? 16.343 -14.598 46.539 1.00 57.41 117 ASP A CA 1
ATOM 915 C C . ASP A 1 117 ? 17.776 -14.225 47.029 1.00 57.41 117 ASP A C 1
ATOM 917 O O . ASP A 1 117 ? 18.629 -15.077 47.282 1.00 57.41 117 ASP A O 1
ATOM 921 N N . GLU A 1 118 ? 18.087 -12.927 47.154 1.00 58.53 118 GLU A N 1
ATOM 922 C CA . GLU A 1 118 ? 19.427 -12.438 47.545 1.00 58.53 118 GLU A CA 1
ATOM 923 C C . GLU A 1 118 ? 19.814 -12.833 48.993 1.00 58.53 118 GLU A C 1
ATOM 925 O O . GLU A 1 118 ? 20.983 -13.103 49.277 1.00 58.53 118 GLU A O 1
ATOM 930 N N . ASP A 1 119 ? 18.829 -12.997 49.884 1.00 61.28 119 ASP A N 1
ATOM 931 C CA . ASP A 1 119 ? 19.038 -13.459 51.266 1.00 61.28 119 ASP A CA 1
ATOM 932 C C . ASP A 1 119 ? 19.476 -14.938 51.347 1.00 61.28 119 ASP A C 1
ATOM 934 O O . ASP A 1 119 ? 20.334 -15.291 52.166 1.00 61.28 119 ASP A O 1
ATOM 938 N N . ASP A 1 120 ? 18.961 -15.806 50.469 1.00 66.75 120 ASP A N 1
ATOM 939 C CA . ASP A 1 120 ? 19.281 -17.242 50.474 1.00 66.75 120 ASP A CA 1
ATOM 940 C C . ASP A 1 120 ? 20.714 -17.505 49.981 1.00 66.75 120 ASP A C 1
ATOM 942 O O . ASP A 1 120 ? 21.425 -18.373 50.503 1.00 66.75 120 ASP A O 1
ATOM 946 N N . THR A 1 121 ? 21.189 -16.711 49.015 1.00 76.81 121 THR A N 1
ATOM 947 C CA . THR A 1 121 ? 22.574 -16.806 48.517 1.00 76.81 121 THR A CA 1
ATOM 948 C C . THR A 1 121 ? 23.601 -16.322 49.546 1.00 76.81 121 THR A C 1
ATOM 950 O O . THR A 1 121 ? 24.673 -16.924 49.688 1.00 76.81 121 THR A O 1
ATOM 953 N N . ALA A 1 122 ? 23.268 -15.278 50.312 1.00 78.88 122 ALA A N 1
ATOM 954 C CA . ALA A 1 122 ? 24.124 -14.740 51.364 1.00 78.88 122 ALA A CA 1
ATOM 955 C C . ALA A 1 122 ? 24.272 -15.727 52.533 1.00 78.88 122 ALA A C 1
ATOM 957 O O . ALA A 1 122 ? 25.394 -15.980 52.988 1.00 78.88 122 ALA A O 1
ATOM 958 N N . ALA A 1 123 ? 23.167 -16.348 52.960 1.00 81.00 123 ALA A N 1
ATOM 959 C CA . ALA A 1 123 ? 23.175 -17.369 54.006 1.00 81.00 123 ALA A CA 1
ATOM 960 C C . ALA A 1 123 ? 24.054 -18.578 53.627 1.00 81.00 123 ALA A C 1
ATOM 962 O O . ALA A 1 123 ? 24.854 -19.052 54.441 1.00 81.00 123 ALA A O 1
ATOM 963 N N . LEU A 1 124 ? 23.978 -19.030 52.369 1.00 79.50 124 LEU A N 1
ATOM 964 C CA . LEU A 1 124 ? 24.778 -20.150 51.862 1.00 79.50 124 LEU A CA 1
ATOM 965 C C . LEU A 1 124 ? 26.290 -19.852 51.878 1.00 79.50 124 LEU A C 1
ATOM 967 O O . LEU A 1 124 ? 27.098 -20.721 52.221 1.00 79.50 124 LEU A O 1
ATOM 971 N N . MET A 1 125 ? 26.698 -18.625 51.535 1.00 84.44 125 MET A N 1
ATOM 972 C CA . MET A 1 125 ? 28.115 -18.236 51.560 1.00 84.44 125 MET A CA 1
ATOM 973 C C . MET A 1 125 ? 28.678 -18.122 52.982 1.00 84.44 125 MET A C 1
ATOM 975 O O . MET A 1 125 ? 29.842 -18.474 53.209 1.00 84.44 125 MET A O 1
ATOM 979 N N . GLU A 1 126 ? 27.870 -17.681 53.949 1.00 85.62 126 GLU A N 1
ATOM 980 C CA . GLU A 1 126 ? 28.281 -17.613 55.354 1.00 85.62 126 GLU A CA 1
ATOM 981 C C . GLU A 1 126 ? 28.481 -19.014 55.954 1.00 85.62 126 GLU A C 1
ATOM 983 O O . GLU A 1 126 ? 29.490 -19.274 56.624 1.00 85.62 126 GLU A O 1
ATOM 988 N N . GLU A 1 127 ? 27.579 -19.953 55.657 1.00 86.06 127 GLU A N 1
ATOM 989 C CA . GLU A 1 127 ? 27.699 -21.337 56.118 1.00 86.06 127 GLU A CA 1
ATOM 990 C C . GLU A 1 127 ? 28.959 -22.017 55.553 1.00 86.06 127 GLU A C 1
ATOM 992 O O . GLU A 1 127 ? 29.724 -22.642 56.297 1.00 86.06 127 GLU A O 1
ATOM 997 N N . LEU A 1 128 ? 29.261 -21.811 54.265 1.00 90.31 128 LEU A N 1
ATOM 998 C CA . LEU A 1 128 ? 30.492 -22.314 53.645 1.00 90.31 128 LEU A CA 1
ATOM 999 C C . LEU A 1 128 ? 31.757 -21.726 54.285 1.00 90.31 128 LEU A C 1
ATOM 1001 O O . LEU A 1 128 ? 32.741 -22.447 54.488 1.00 90.31 128 LEU A O 1
ATOM 1005 N N . ALA A 1 129 ? 31.749 -20.438 54.634 1.00 87.25 129 ALA A N 1
ATOM 1006 C CA . ALA A 1 129 ? 32.872 -19.801 55.317 1.00 87.25 129 ALA A CA 1
ATOM 1007 C C . ALA A 1 129 ? 33.075 -20.370 56.731 1.00 87.25 129 ALA A C 1
ATOM 1009 O O . ALA A 1 129 ? 34.216 -20.606 57.148 1.00 87.25 129 ALA A O 1
ATOM 1010 N N . LYS A 1 130 ? 31.980 -20.653 57.445 1.00 89.94 130 LYS A N 1
ATOM 1011 C CA . LYS A 1 130 ? 32.007 -21.288 58.768 1.00 89.94 130 LYS A CA 1
ATOM 1012 C C . LYS A 1 130 ? 32.586 -22.704 58.704 1.00 89.94 130 LYS A C 1
ATOM 1014 O O . LYS A 1 130 ? 33.519 -22.998 59.452 1.00 89.94 130 LYS A O 1
ATOM 1019 N N . ILE A 1 131 ? 32.138 -23.528 57.752 1.00 87.50 131 ILE A N 1
ATOM 1020 C CA . ILE A 1 131 ? 32.678 -24.881 57.510 1.00 87.50 131 ILE A CA 1
ATOM 1021 C C . ILE A 1 131 ? 34.169 -24.820 57.157 1.00 87.50 131 ILE A C 1
ATOM 1023 O O . ILE A 1 131 ? 34.971 -25.620 57.641 1.00 87.50 131 ILE A O 1
ATOM 1027 N N . LYS A 1 132 ? 34.572 -23.852 56.326 1.00 84.12 132 LYS A N 1
ATOM 1028 C CA . LYS A 1 132 ? 35.972 -23.690 55.916 1.00 84.12 132 LYS A CA 1
ATOM 1029 C C . LYS A 1 132 ? 36.878 -23.292 57.080 1.00 84.12 132 LYS A C 1
ATOM 1031 O O . LYS A 1 132 ? 38.024 -23.727 57.115 1.00 84.12 132 LYS A O 1
ATOM 1036 N N . LYS A 1 133 ? 36.375 -22.494 58.024 1.00 86.06 133 LYS A N 1
ATOM 1037 C CA . LYS A 1 133 ? 37.113 -22.102 59.230 1.00 86.06 133 LYS A CA 1
ATOM 1038 C C . LYS A 1 133 ? 37.228 -23.240 60.244 1.00 86.06 133 LYS A C 1
ATOM 1040 O O . LYS A 1 133 ? 38.246 -23.330 60.911 1.00 86.06 133 LYS A O 1
ATOM 1045 N N . GLU A 1 134 ? 36.214 -24.092 60.362 1.00 77.88 134 GLU A N 1
ATOM 1046 C CA . GLU A 1 134 ? 36.237 -25.242 61.278 1.00 77.88 134 GLU A CA 1
ATOM 1047 C C . GLU A 1 134 ? 37.121 -26.392 60.765 1.00 77.88 134 GLU A C 1
ATOM 1049 O O . GLU A 1 134 ? 37.624 -27.196 61.546 1.00 77.88 134 GLU A O 1
ATOM 1054 N N . ARG A 1 135 ? 37.345 -26.456 59.447 1.00 75.12 135 ARG A N 1
ATOM 1055 C CA . ARG A 1 135 ? 38.190 -27.469 58.799 1.00 75.12 135 ARG A CA 1
ATOM 1056 C C . ARG A 1 135 ? 39.666 -27.058 58.647 1.00 75.12 135 ARG A C 1
ATOM 1058 O O . ARG A 1 135 ? 40.461 -27.894 58.218 1.00 75.12 135 ARG A O 1
ATOM 1065 N N . ALA A 1 136 ? 40.008 -25.799 58.929 1.00 61.91 136 ALA A N 1
ATOM 1066 C CA . ALA A 1 136 ? 41.362 -25.245 58.830 1.00 61.91 136 ALA A CA 1
ATOM 1067 C C . ALA A 1 136 ? 42.124 -25.323 60.159 1.00 61.91 136 ALA A C 1
ATOM 1069 O O . ALA A 1 136 ? 41.485 -25.147 61.219 1.00 61.91 136 ALA A O 1
#

Sequence (136 aa):
FQKMTTAHRPTFNPARGGSGRAEGDLSKLSQQYSSKDMPSHKTLKYRQTGQGTGDELRRRDLRRELEDKERTVRDKKSNKDGGSSSSKRPRMEEIEASAIDADEPYEENSGSDSDSDEDDTAALMEELAKIKKERA

=== Feature glossary ===
Key to the feature types in this record:

Secondary structure (8-state, DSSP). Secondary structure is the local, repeating backbone conformation. DSSP classifies it into eight states by reading the hydrogen-bond network: three helix types (H, G, I), two β types (E, B), two non-regular types (T, S), and unstructured coil (-).

Backbone torsions (φ/ψ). Backbone dihedral angles. Every residue except chain termini has a φ (preceding-C → N → Cα → C) and a ψ (N → Cα → C → next-N). They are reported in degrees following the IUPAC sign convention. Secondary structure is essentially a statement about which (φ, ψ) basin each residue occupies.

Predicted aligned error. Predicted Aligned Error (PAE) is an AlphaFold confidence matrix: entry (i, j) is the expected error in the position of residue j, in ångströms, when the prediction is superimposed on the true structure at residue i. Low PAE within a block of residues means that block is internally rigid and well-predicted; high PAE between two blocks means their relative placement is uncertain even if each block individually is confident.

B-factor. B-factor (Debye–Waller factor) reflects atomic displacement in the crystal lattice. It is an experimental observable (units Å²), not a prediction; low values mean the atom is pinned down, high values mean it moves or is heterogeneous across the crystal.

Secondary structure (3-state, P-SEA). Three-state secondary structure (P-SEA) collapses the eight DSSP classes into helix (a), strand (b), and coil (c). P-SEA assigns these from Cα geometry alone — distances and angles — without requiring backbone oxygens, so it works on any Cα trace.

Sequence. Primary structure: the covalent order of the twenty standard amino acids along the backbone. Two proteins with the same sequence will (almost always) fold to the same structure; two with 30% identity often share a fold but not the details.

pLDDT. pLDDT is the predicted lDDT-Cα score: AlphaFold's confidence that the local environment of each residue (all inter-atomic distances within 15 Å) is correctly placed. It is a per-residue number between 0 and 100, with higher meaning more reliable.

InterPro / GO / CATH / organism. Functional annotations link the protein to curated databases. InterPro entries identify conserved domains and families by matching the sequence against member-database signatures (Pfam, PROSITE, CDD, …). Gene Ontology (GO) terms describe molecular function, biological process, and cellular component in a controlled vocabulary. CATH places the structure in a hierarchical fold classification (Class/Architecture/Topology/Homologous-superfamily). The organism is the source species.

Contact-map, Ramachandran, and PAE plots. Three diagnostic plots accompany the record. The Cα contact map visualizes the tertiary structure as a 2D adjacency matrix (8 Å cutoff, sequence-local contacts suppressed). The Ramachandran plot shows the distribution of backbone (φ, ψ) torsions, with points in the α and β basins reflecting secondary structure content. The PAE plot shows AlphaFold's inter-residue confidence as a color matrix.

mmCIF coordinates. The mmCIF table is the protein's shape written out atom by atom. For each backbone N, Cα, C, and carbonyl O, it records an (x, y, z) coordinate triple in Å plus the residue type, chain letter, and residue number.

Radius of gyration, Cα contacts, bounding box. Three whole-structure scalars: the radius of gyration (RMS distance of Cα from centroid, in Å), the count of Cα–Cα contacts (pairs closer than 8 Å and separated by more than four residues in sequence — i.e. tertiary, not local, contacts), and the bounding-box dimensions. Together they distinguish compact globular folds from extended fibres or disordered chains.

Foldseek 3Di. The Foldseek 3Di string encodes local tertiary geometry as a 20-letter alphabet — one character per residue — derived from the relative positions of nearby Cα atoms. Unlike the amino-acid sequence, 3Di is a direct function of the 3D structure, so two proteins with the same fold have similar 3Di strings even at low sequence identity.

Rendered structure images. Six rendered views show the 3D structure from the faces of a cube — i.e. along ±x, ±y, ±z. Rendering representation is drawn randomly per protein from cartoon (secondary-structure ribbons), sticks (backbone bonds), or molecular surface; coloring is either N→C rainbow (blue at the N-terminus through red at the C-terminus) or one color per chain.

Nearest PDB structures. The Foldseek neighbor list gives the closest experimentally determined structures in the PDB, ranked by structural alignment. TM-score near 1 means near-identical fold; near 0.3 means only rough topology match. This is how one finds what a novel AlphaFold prediction most resembles in the solved-structure universe.

Solvent-accessible surface area. SASA measures how much of the protein is reachable by solvent. It is computed by rolling a water-sized probe over the atomic surface and summing the exposed area (Å²). Per-residue SASA distinguishes core (buried, low SASA) from surface (exposed, high SASA) residues; total SASA is a whole-molecule size measure.